Protein AF-X1HUU1-F1 (afdb_monomer_lite)

Radius of gyration: 17.44 Å; chains: 1; bounding box: 37×31×50 Å

Secondary structure (DSSP, 8-state):
---PEE-B-TTS-BTTS-SSTTEEEEEEEEEESTT-EEEEE----SSS--S--B---S----SEEEGGGSBTTSPPPGGG-EEEETTB--EEEEE--SSS---S-EEEEEEEEEE------HHHHHHHHTTSS--------PSTTSPB---HHHHHHH-HHHHHHHHHHHHH--

Organism: NCBI:txid412755

Sequence (174 aa):
LAAYDEIQDTQSRHFLEPHDEGLIYHSYWGVTPTRARIYVQYPPRADIGSMLSVPRTETGDVGYIDGDKSPYTGPFSNATELFTVKEKYPQVQAYNPLNDDMYNVMLNFDQRHYTYTIIKNLDLIKSMLIGAARAKRYTMGTAWPNVMTIPTWLKDAVGTELLKKTLGIMEEGG

Structure (mmCIF, N/CA/C/O backbone):
data_AF-X1HUU1-F1
#
_entry.id   AF-X1HUU1-F1
#
loop_
_atom_site.group_PDB
_atom_site.id
_atom_site.type_symbol
_atom_site.label_atom_id
_atom_site.label_alt_id
_atom_site.label_comp_id
_atom_site.label_asym_id
_atom_site.label_entity_id
_atom_site.label_seq_id
_atom_site.pdbx_PDB_ins_code
_atom_site.Cartn_x
_atom_site.Cartn_y
_atom_site.Cartn_z
_atom_site.occupancy
_atom_site.B_iso_or_equiv
_atom_site.auth_seq_id
_atom_site.auth_comp_id
_atom_site.auth_asym_id
_atom_site.auth_atom_id
_atom_site.pdbx_PDB_model_num
ATOM 1 N N . LEU A 1 1 ? 3.178 14.905 -11.944 1.00 46.81 1 LEU A N 1
ATOM 2 C CA . LEU A 1 1 ? 2.239 13.973 -11.274 1.00 46.81 1 LEU A CA 1
ATOM 3 C C . LEU A 1 1 ? 1.389 13.138 -12.256 1.00 46.81 1 LEU A C 1
ATOM 5 O O . LEU A 1 1 ? 0.562 12.378 -11.787 1.00 46.81 1 LEU A O 1
ATOM 9 N N . ALA A 1 2 ? 1.585 13.217 -13.584 1.00 45.41 2 ALA A N 1
ATOM 10 C CA . ALA A 1 2 ? 0.621 12.711 -14.579 1.00 45.41 2 ALA A CA 1
ATOM 11 C C . ALA A 1 2 ? 0.911 11.319 -15.198 1.00 45.41 2 ALA A C 1
ATOM 13 O O . ALA A 1 2 ? 0.410 11.048 -16.280 1.00 45.41 2 ALA A O 1
ATOM 14 N N . ALA A 1 3 ? 1.716 10.450 -14.581 1.00 67.06 3 ALA A N 1
ATOM 15 C CA . ALA A 1 3 ? 2.024 9.139 -15.179 1.00 67.06 3 ALA A CA 1
ATOM 16 C C . ALA A 1 3 ? 2.234 8.047 -14.120 1.00 67.06 3 ALA A C 1
ATOM 18 O O . ALA A 1 3 ? 3.280 7.407 -14.086 1.00 67.06 3 ALA A O 1
ATOM 19 N N . TYR A 1 4 ? 1.277 7.914 -13.201 1.00 76.38 4 TYR A N 1
ATOM 20 C CA . TYR A 1 4 ? 1.176 6.731 -12.351 1.00 76.38 4 TYR A CA 1
ATOM 21 C C . TYR A 1 4 ? 0.069 5.844 -12.902 1.00 76.38 4 TYR A C 1
ATOM 23 O O . TYR A 1 4 ? -1.062 6.302 -13.063 1.00 76.38 4 TYR A O 1
ATOM 31 N N . ASP A 1 5 ? 0.415 4.595 -13.168 1.00 81.88 5 ASP A N 1
ATOM 32 C CA . ASP A 1 5 ? -0.471 3.599 -13.735 1.00 81.88 5 ASP A CA 1
ATOM 33 C C . ASP A 1 5 ? -1.098 2.750 -12.632 1.00 81.88 5 ASP A C 1
ATOM 35 O O . ASP A 1 5 ? -0.459 2.348 -11.650 1.00 81.88 5 ASP A O 1
ATOM 39 N N . GLU A 1 6 ? -2.380 2.459 -12.810 1.00 86.00 6 GLU A N 1
ATOM 40 C CA . GLU A 1 6 ? -3.068 1.441 -12.034 1.00 86.00 6 GLU A CA 1
ATOM 41 C C . GLU A 1 6 ? -2.807 0.074 -12.649 1.00 86.00 6 GLU A C 1
ATOM 43 O O . GLU A 1 6 ? -3.003 -0.132 -13.846 1.00 86.00 6 GLU A O 1
ATOM 48 N N . ILE A 1 7 ? -2.414 -0.887 -11.818 1.00 87.25 7 ILE A N 1
ATOM 49 C CA . ILE A 1 7 ? -2.271 -2.264 -12.277 1.00 87.25 7 ILE A CA 1
ATOM 50 C C . ILE A 1 7 ? -3.661 -2.882 -12.382 1.00 87.25 7 ILE A C 1
ATOM 52 O O . ILE A 1 7 ? -4.316 -3.152 -11.370 1.00 87.25 7 ILE A O 1
ATOM 56 N N . GLN A 1 8 ? -4.107 -3.084 -13.618 1.00 88.12 8 GLN A N 1
ATOM 57 C CA . GLN A 1 8 ? -5.389 -3.691 -13.944 1.00 88.12 8 GLN A CA 1
ATOM 58 C C . GLN A 1 8 ? -5.195 -5.080 -14.556 1.00 88.12 8 GLN A C 1
ATOM 60 O O . GLN A 1 8 ? -4.191 -5.347 -15.216 1.00 88.12 8 GLN A O 1
ATOM 65 N N . ASP A 1 9 ? -6.157 -5.970 -14.331 1.00 83.31 9 ASP A N 1
ATOM 66 C CA . ASP A 1 9 ? -6.205 -7.259 -15.017 1.00 83.31 9 ASP A CA 1
ATOM 67 C C . ASP A 1 9 ? -6.813 -7.140 -16.429 1.00 83.31 9 ASP A C 1
ATOM 69 O O . ASP A 1 9 ? -7.195 -6.063 -16.891 1.00 83.31 9 ASP A O 1
ATOM 73 N N . THR A 1 10 ? -6.933 -8.269 -17.131 1.00 83.81 10 THR A N 1
ATOM 74 C CA . THR A 1 10 ? -7.511 -8.331 -18.487 1.00 83.81 10 THR A CA 1
ATOM 75 C C . THR A 1 10 ? -8.986 -7.924 -18.560 1.00 83.81 10 THR A C 1
ATOM 77 O O . THR A 1 10 ? -9.516 -7.760 -19.656 1.00 83.81 10 THR A O 1
ATOM 80 N N . GLN A 1 11 ? -9.654 -7.766 -17.416 1.00 86.12 11 GLN A N 1
ATOM 81 C CA . GLN A 1 11 ? -11.041 -7.324 -17.288 1.00 86.12 11 GLN A CA 1
ATOM 82 C C . GLN A 1 11 ? -11.138 -5.874 -16.782 1.00 86.12 11 GLN A C 1
ATOM 84 O O . GLN A 1 11 ? -12.218 -5.446 -16.376 1.00 86.12 11 GLN A O 1
ATOM 89 N N . SER A 1 12 ? -10.027 -5.127 -16.784 1.00 84.62 12 SER A N 1
ATOM 90 C CA . SER A 1 12 ? -9.932 -3.756 -16.264 1.00 84.62 12 SER A CA 1
ATOM 91 C C . SER A 1 12 ? -10.263 -3.628 -14.772 1.00 84.62 12 SER A C 1
ATOM 93 O O . SER A 1 12 ? -10.615 -2.547 -14.302 1.00 84.62 12 SER A O 1
ATOM 95 N N . ARG A 1 13 ? -10.148 -4.714 -13.997 1.00 86.00 13 ARG A N 1
ATOM 96 C CA . ARG A 1 13 ? -10.303 -4.671 -12.536 1.00 86.00 13 ARG A CA 1
ATOM 97 C C . ARG A 1 13 ? -8.970 -4.314 -11.900 1.00 86.00 13 ARG A C 1
ATOM 99 O O . ARG A 1 13 ? -7.932 -4.792 -12.350 1.00 86.00 13 ARG A O 1
ATOM 106 N N . HIS A 1 14 ? -8.992 -3.526 -10.828 1.00 89.31 14 HIS A N 1
ATOM 107 C CA . HIS A 1 14 ? -7.789 -3.188 -10.068 1.00 89.31 14 HIS A CA 1
ATOM 108 C C . HIS A 1 14 ? -7.189 -4.460 -9.443 1.00 89.31 14 HIS A C 1
ATOM 110 O O . HIS A 1 14 ? -7.688 -4.977 -8.447 1.00 89.31 14 HIS A O 1
ATOM 116 N N . PHE A 1 15 ? -6.114 -4.982 -10.034 1.00 89.88 15 PHE A N 1
ATOM 117 C CA . PHE A 1 15 ? -5.522 -6.276 -9.675 1.00 89.88 15 PHE A CA 1
ATOM 118 C C . PHE A 1 15 ? -4.957 -6.291 -8.247 1.00 89.88 15 PHE A C 1
ATOM 120 O O . PHE A 1 15 ? -4.963 -7.310 -7.560 1.00 89.88 15 PHE A O 1
ATOM 127 N N . LEU A 1 16 ? -4.478 -5.135 -7.787 1.00 91.38 16 LEU A N 1
ATOM 128 C CA . LEU A 1 16 ? -3.938 -4.955 -6.442 1.00 91.38 16 LEU A CA 1
ATOM 129 C C . LEU A 1 16 ? -5.000 -4.520 -5.427 1.00 91.38 16 LEU A C 1
ATOM 131 O O . LEU A 1 16 ? -4.653 -4.275 -4.275 1.00 91.38 16 LEU A O 1
ATOM 135 N N . GLU A 1 17 ? -6.270 -4.419 -5.816 1.00 92.69 17 GLU A N 1
ATOM 136 C CA . GLU A 1 17 ? -7.359 -4.108 -4.896 1.00 92.69 17 GLU A CA 1
ATOM 137 C C . GLU A 1 17 ? -8.106 -5.385 -4.480 1.00 92.69 17 GLU A C 1
ATOM 139 O O . GLU A 1 17 ? -8.577 -6.141 -5.338 1.00 92.69 17 GLU A O 1
ATOM 144 N N . PRO A 1 18 ? -8.289 -5.621 -3.171 1.00 92.75 18 PRO A N 1
ATOM 145 C CA . PRO A 1 18 ? -9.215 -6.631 -2.689 1.00 92.75 18 PRO A CA 1
ATOM 146 C C . PRO A 1 18 ? -10.620 -6.456 -3.256 1.00 92.75 18 PRO A C 1
ATOM 148 O O . PRO A 1 18 ? -11.146 -5.350 -3.359 1.00 92.75 18 PRO A O 1
ATOM 151 N N . HIS A 1 19 ? -11.264 -7.557 -3.633 1.00 91.12 19 HIS A N 1
ATOM 152 C CA . HIS A 1 19 ? -12.646 -7.495 -4.106 1.00 91.12 19 HIS A CA 1
ATOM 153 C C . HIS A 1 19 ? -13.640 -7.329 -2.946 1.00 91.12 19 HIS A C 1
ATOM 155 O O . HIS A 1 19 ? -14.662 -6.673 -3.142 1.00 91.12 19 HIS A O 1
ATOM 161 N N . ASP A 1 20 ? -13.287 -7.836 -1.760 1.00 92.44 20 ASP A N 1
ATOM 162 C CA . ASP A 1 20 ? -14.086 -7.864 -0.531 1.00 92.44 20 ASP A CA 1
ATOM 163 C C . ASP A 1 20 ? -13.389 -7.097 0.610 1.00 92.44 20 ASP A C 1
ATOM 165 O O . ASP A 1 20 ? -12.159 -7.071 0.694 1.00 92.44 20 ASP A O 1
ATOM 169 N N . GLU A 1 21 ? -14.172 -6.472 1.491 1.00 92.25 21 GLU A N 1
ATOM 170 C CA . GLU A 1 21 ? -13.674 -5.686 2.628 1.00 92.25 21 GLU A CA 1
ATOM 171 C C . GLU A 1 21 ? -12.963 -6.548 3.676 1.00 92.25 21 GLU A C 1
ATOM 173 O O . GLU A 1 21 ? -12.039 -6.068 4.321 1.00 92.25 21 GLU A O 1
ATOM 178 N N . GLY A 1 22 ? -13.328 -7.822 3.831 1.00 92.94 22 GLY A N 1
ATOM 179 C CA . GLY A 1 22 ? -12.725 -8.779 4.761 1.00 92.94 22 GLY A CA 1
ATOM 180 C C . GLY A 1 22 ? -11.373 -9.343 4.314 1.00 92.94 22 GLY A C 1
ATOM 181 O O . GLY A 1 22 ? -10.810 -10.200 5.004 1.00 92.94 22 GLY A O 1
ATOM 182 N N . LEU A 1 23 ? -10.837 -8.869 3.184 1.00 94.50 23 LEU A N 1
ATOM 183 C CA . LEU A 1 23 ? -9.567 -9.309 2.617 1.00 94.50 23 LEU A CA 1
ATOM 184 C C . LEU A 1 23 ? -8.487 -8.224 2.677 1.00 94.50 23 LEU A C 1
ATOM 186 O O . LEU A 1 23 ? -8.717 -7.044 2.422 1.00 94.50 23 LEU A O 1
ATOM 190 N N . ILE A 1 24 ? -7.266 -8.674 2.947 1.00 93.38 24 ILE A N 1
ATOM 191 C CA . ILE A 1 24 ? -6.025 -7.933 2.740 1.00 93.38 24 ILE A CA 1
ATOM 192 C C . ILE A 1 24 ? -5.218 -8.689 1.696 1.00 93.38 24 ILE A C 1
ATOM 194 O O . ILE A 1 24 ? -5.031 -9.906 1.810 1.00 93.38 24 ILE A O 1
ATOM 198 N N . TYR A 1 25 ? -4.704 -7.978 0.697 1.00 94.19 25 TYR A N 1
ATOM 199 C CA . TYR A 1 25 ? -3.703 -8.554 -0.191 1.00 94.19 25 TYR A CA 1
ATOM 200 C C . TYR A 1 25 ? -2.314 -8.171 0.299 1.00 94.19 25 TYR A C 1
ATOM 202 O O . TYR A 1 25 ? -2.026 -7.013 0.595 1.00 94.19 25 TYR A O 1
ATOM 210 N N . HIS A 1 26 ? -1.446 -9.168 0.370 1.00 93.44 26 HIS A N 1
ATOM 211 C CA . HIS A 1 26 ? -0.033 -9.023 0.664 1.00 93.44 26 HIS A CA 1
ATOM 212 C C . HIS A 1 26 ? 0.729 -9.352 -0.612 1.00 93.44 26 HIS A C 1
ATOM 214 O O . HIS A 1 26 ? 0.705 -10.495 -1.068 1.00 93.44 26 HIS A O 1
ATOM 220 N N . SER A 1 27 ? 1.347 -8.342 -1.209 1.00 90.75 27 SER A N 1
ATOM 221 C CA . SER A 1 27 ? 2.024 -8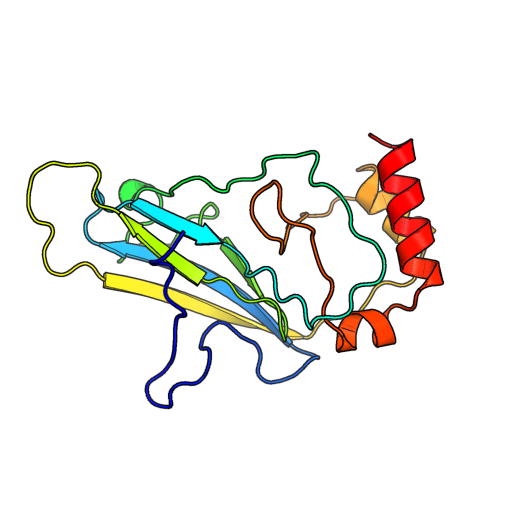.469 -2.493 1.00 90.75 27 SER A CA 1
ATOM 222 C C . SER A 1 27 ? 3.505 -8.158 -2.350 1.00 90.75 27 SER A C 1
ATOM 224 O O . SER A 1 27 ? 3.877 -7.224 -1.649 1.00 90.75 27 SER A O 1
ATOM 226 N N . TYR A 1 28 ? 4.338 -8.891 -3.071 1.00 91.69 28 TYR A N 1
ATOM 227 C CA . TYR A 1 28 ? 5.698 -8.484 -3.398 1.00 91.69 28 TYR A CA 1
ATOM 228 C C . TYR A 1 28 ? 5.789 -8.258 -4.902 1.00 91.69 28 TYR A C 1
ATOM 230 O O . TYR A 1 28 ? 5.005 -8.835 -5.658 1.00 91.69 28 TYR A O 1
ATOM 238 N N . TRP A 1 29 ? 6.724 -7.428 -5.352 1.00 91.00 29 TRP A N 1
ATOM 239 C CA . TRP A 1 29 ? 6.857 -7.127 -6.774 1.00 91.00 29 TRP A CA 1
ATOM 240 C C . TRP A 1 29 ? 8.308 -7.048 -7.217 1.00 91.00 29 TRP A C 1
ATOM 242 O O . TRP A 1 29 ? 9.173 -6.709 -6.421 1.00 91.00 29 TRP A O 1
ATOM 252 N N . GLY A 1 30 ? 8.586 -7.300 -8.493 1.00 91.81 30 GLY A N 1
ATOM 253 C CA . GLY A 1 30 ? 9.924 -7.146 -9.070 1.00 91.81 30 GLY A CA 1
ATOM 254 C C . GLY A 1 30 ? 9.886 -6.717 -10.526 1.00 91.81 30 GLY A C 1
ATOM 255 O O . GLY A 1 30 ? 8.880 -6.898 -11.213 1.00 91.81 30 GLY A O 1
ATOM 256 N N . VAL A 1 31 ? 10.981 -6.116 -10.989 1.00 90.56 31 VAL A N 1
ATOM 257 C CA . VAL A 1 31 ? 11.036 -5.407 -12.274 1.00 90.56 31 VAL A CA 1
ATOM 258 C C . VAL A 1 31 ? 12.238 -5.835 -13.114 1.00 90.56 31 VAL A C 1
ATOM 260 O O . VAL A 1 31 ? 13.305 -6.161 -12.594 1.00 90.56 31 VAL A O 1
ATOM 263 N N . THR A 1 32 ? 12.061 -5.837 -14.432 1.00 89.44 32 THR A N 1
ATOM 264 C CA . THR A 1 32 ? 13.143 -5.898 -15.426 1.00 89.44 32 THR A CA 1
ATOM 265 C C . THR A 1 32 ? 13.147 -4.615 -16.262 1.00 89.44 32 THR A C 1
ATOM 267 O O . THR A 1 32 ? 12.069 -4.060 -16.470 1.00 89.44 32 THR A O 1
ATOM 270 N N . PRO A 1 33 ? 14.295 -4.150 -16.790 1.00 84.00 33 PRO A N 1
A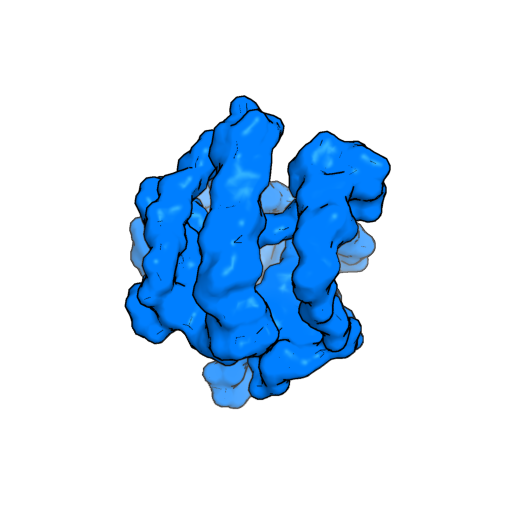TOM 271 C CA . PRO A 1 33 ? 15.660 -4.526 -16.410 1.00 84.00 33 PRO A CA 1
ATOM 272 C C . PRO A 1 33 ? 16.021 -3.936 -15.040 1.00 84.00 33 PRO A C 1
ATOM 274 O O . PRO A 1 33 ? 15.321 -3.061 -14.537 1.00 84.00 33 PRO A O 1
ATOM 277 N N . THR A 1 34 ? 17.127 -4.379 -14.442 1.00 77.81 34 THR A N 1
ATOM 278 C CA . THR A 1 34 ? 17.490 -3.974 -13.073 1.00 77.81 34 THR A CA 1
ATOM 279 C C . THR A 1 34 ? 17.604 -2.460 -12.904 1.00 77.81 34 THR A C 1
ATOM 281 O O . THR A 1 34 ? 17.059 -1.902 -11.971 1.00 77.81 34 THR A O 1
ATOM 284 N N . ARG A 1 35 ? 18.158 -1.757 -13.890 1.00 80.75 35 ARG A N 1
ATOM 285 C CA . ARG A 1 35 ? 18.262 -0.286 -13.918 1.00 80.75 35 ARG A CA 1
ATOM 286 C C . ARG A 1 35 ? 16.933 0.495 -13.912 1.00 80.75 35 ARG A C 1
ATOM 288 O O . ARG A 1 35 ? 16.963 1.723 -13.797 1.00 80.75 35 ARG A O 1
ATOM 295 N N . ALA A 1 36 ? 15.785 -0.162 -14.090 1.00 85.38 36 ALA A N 1
ATOM 296 C CA . ALA A 1 36 ? 14.488 0.499 -14.014 1.00 85.38 36 ALA A CA 1
ATOM 297 C C . ALA A 1 36 ? 14.181 0.925 -12.573 1.00 85.38 36 ALA A C 1
ATOM 299 O O . ALA A 1 36 ? 14.423 0.192 -11.615 1.00 85.38 36 ALA A O 1
ATOM 300 N N . ARG A 1 37 ? 13.615 2.124 -12.423 1.00 85.38 37 ARG A N 1
ATOM 301 C CA . ARG A 1 37 ? 13.206 2.668 -11.128 1.00 85.38 37 ARG A CA 1
ATOM 302 C C . ARG A 1 37 ? 11.694 2.628 -11.021 1.00 85.38 37 ARG A C 1
ATOM 304 O O . ARG A 1 37 ? 11.021 3.255 -11.834 1.00 85.38 37 ARG A O 1
ATOM 311 N N . ILE A 1 38 ? 11.169 1.922 -10.025 1.00 86.19 38 ILE A N 1
ATOM 312 C CA . ILE A 1 38 ? 9.728 1.881 -9.762 1.00 86.19 38 ILE A CA 1
ATOM 313 C C . ILE A 1 38 ? 9.407 2.758 -8.561 1.00 86.19 38 ILE A C 1
ATOM 315 O O . ILE A 1 38 ? 9.970 2.580 -7.480 1.00 86.19 38 ILE A O 1
ATOM 319 N N . TYR A 1 39 ? 8.482 3.687 -8.765 1.00 83.75 39 TYR A N 1
ATOM 320 C CA . TYR A 1 39 ? 7.867 4.500 -7.728 1.00 83.75 39 TYR A CA 1
ATOM 321 C C . TYR A 1 39 ? 6.485 3.945 -7.410 1.00 83.75 39 TYR A C 1
ATOM 323 O O . TYR A 1 39 ? 5.746 3.556 -8.314 1.00 83.75 39 TYR A O 1
ATOM 331 N N . VAL A 1 40 ? 6.126 3.944 -6.130 1.00 82.06 40 VAL A N 1
ATOM 332 C CA . VAL A 1 40 ? 4.826 3.477 -5.647 1.00 82.06 40 VAL A CA 1
ATOM 333 C C . VAL A 1 40 ? 4.151 4.603 -4.875 1.00 82.06 40 VAL A C 1
ATOM 335 O O . VAL A 1 40 ? 4.772 5.238 -4.023 1.00 82.06 40 VAL A O 1
ATOM 338 N N . GLN A 1 41 ? 2.871 4.841 -5.148 1.00 79.19 41 GLN A N 1
ATOM 339 C CA . GLN A 1 41 ? 2.048 5.767 -4.373 1.00 79.19 41 GLN A CA 1
ATOM 340 C C . GLN A 1 41 ? 0.661 5.180 -4.128 1.00 79.19 41 GLN A C 1
ATOM 342 O O . GLN A 1 41 ? 0.100 4.529 -5.002 1.00 79.19 41 GLN A O 1
ATOM 347 N N . TYR A 1 42 ? 0.063 5.454 -2.971 1.00 76.88 42 TYR A N 1
ATOM 348 C CA . TYR A 1 42 ? -1.372 5.232 -2.782 1.00 76.88 42 TYR A CA 1
ATOM 349 C C . TYR A 1 42 ? -2.118 6.507 -3.200 1.00 76.88 42 TYR A C 1
ATOM 351 O O . TYR A 1 42 ? -1.658 7.598 -2.855 1.00 76.88 42 TYR A O 1
ATOM 359 N N . PRO A 1 43 ? -3.235 6.418 -3.941 1.00 68.50 43 PRO A N 1
ATOM 360 C CA . PRO A 1 43 ? -3.931 7.594 -4.443 1.00 68.50 43 PRO A CA 1
ATOM 361 C C . PRO A 1 43 ? -4.640 8.379 -3.317 1.00 68.50 43 PRO A C 1
ATOM 363 O O . PRO A 1 43 ? -5.203 7.778 -2.387 1.00 68.50 43 PRO A O 1
ATOM 366 N N . PRO A 1 44 ? -4.672 9.728 -3.405 1.00 59.41 44 PRO A N 1
ATOM 367 C CA . PRO A 1 44 ? -5.452 10.587 -2.521 1.00 59.41 44 PRO A CA 1
ATOM 368 C C . PRO A 1 44 ? -6.894 10.566 -3.016 1.00 59.41 44 PRO A C 1
ATOM 370 O O . PRO A 1 44 ? -7.366 11.510 -3.640 1.00 59.41 44 PRO A O 1
ATOM 373 N N . ARG A 1 45 ? -7.600 9.455 -2.827 1.00 59.28 45 ARG A N 1
ATOM 374 C CA . ARG A 1 45 ? -9.031 9.424 -3.128 1.00 59.28 45 ARG A CA 1
ATOM 375 C C . ARG A 1 45 ? -9.748 10.343 -2.131 1.00 59.28 45 ARG A C 1
ATOM 377 O O . ARG A 1 45 ? -9.745 10.079 -0.926 1.00 59.28 45 ARG A O 1
ATOM 384 N N . ALA A 1 46 ? -10.244 11.473 -2.637 1.00 50.25 46 ALA A N 1
ATOM 385 C CA . ALA A 1 46 ? -10.899 12.535 -1.868 1.00 50.25 46 ALA A CA 1
ATOM 386 C C . ALA A 1 46 ? -12.335 12.168 -1.450 1.00 50.25 46 ALA A C 1
ATOM 388 O O . ALA A 1 46 ? -12.872 12.741 -0.506 1.00 50.25 46 ALA A O 1
ATOM 389 N N . ASP A 1 47 ? -12.934 11.204 -2.147 1.00 51.53 47 ASP A N 1
ATOM 390 C CA . ASP A 1 47 ? -14.241 10.593 -1.897 1.00 51.53 47 ASP A CA 1
ATOM 391 C C . ASP A 1 47 ? -14.206 9.512 -0.803 1.00 51.53 47 ASP A C 1
ATOM 393 O O . ASP A 1 47 ? -15.243 9.148 -0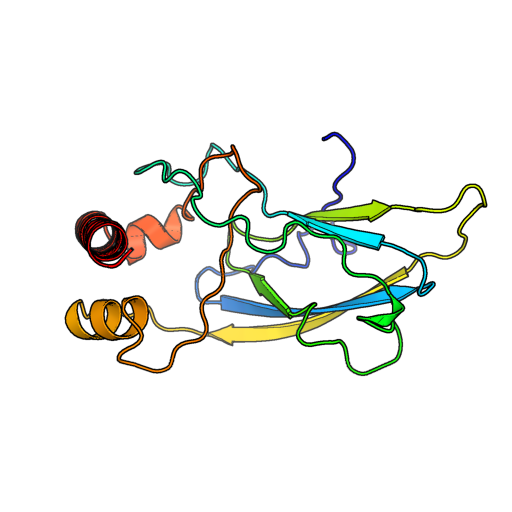.253 1.00 51.53 47 ASP A O 1
ATOM 397 N N . ILE A 1 48 ? -13.013 9.041 -0.434 1.00 56.09 48 ILE A N 1
ATOM 398 C CA . ILE A 1 48 ? -12.822 8.095 0.661 1.00 56.09 48 ILE A CA 1
ATOM 399 C C . ILE A 1 48 ? -12.912 8.828 2.004 1.00 56.09 48 ILE A C 1
ATOM 401 O O . ILE A 1 48 ? -12.039 9.636 2.326 1.00 56.09 48 ILE A O 1
ATOM 405 N N . GLY A 1 49 ? -13.956 8.510 2.781 1.00 49.56 49 GLY A N 1
ATOM 406 C CA . GLY A 1 49 ? -14.116 8.757 4.219 1.00 49.56 49 GLY A CA 1
ATOM 407 C C . GLY A 1 49 ? -13.203 9.809 4.863 1.00 49.56 49 GLY A C 1
ATOM 408 O O . GLY A 1 49 ? -12.456 9.489 5.786 1.00 49.56 49 GLY A O 1
ATOM 409 N N . SER A 1 50 ? -13.266 11.072 4.431 1.00 48.59 50 SER A N 1
ATOM 410 C CA . SER A 1 50 ? -12.505 12.145 5.078 1.00 48.59 50 SER A CA 1
ATOM 411 C C . SER A 1 50 ? -13.122 12.421 6.441 1.00 48.59 50 SER A C 1
ATOM 413 O O . SER A 1 50 ? -14.309 12.733 6.552 1.00 48.59 50 SER A O 1
ATOM 415 N N . MET A 1 51 ? -12.350 12.242 7.506 1.00 46.75 51 MET A N 1
ATOM 416 C CA . MET A 1 51 ? -12.831 12.613 8.832 1.00 46.75 51 MET A CA 1
ATOM 417 C C . MET A 1 51 ? -11.777 13.330 9.662 1.00 46.75 51 MET A C 1
ATOM 419 O O . MET A 1 51 ? -12.147 14.196 10.444 1.00 46.75 51 MET A O 1
ATOM 423 N N . LEU A 1 52 ? -10.490 13.035 9.461 1.00 52.69 52 LEU A N 1
ATOM 424 C CA . LEU A 1 52 ? -9.376 13.721 10.112 1.00 52.69 52 LEU A CA 1
ATOM 425 C C . LEU A 1 52 ? -8.187 13.717 9.150 1.00 52.69 52 LEU A C 1
ATOM 427 O O . LEU A 1 52 ? -7.614 12.670 8.857 1.00 52.69 52 LEU A O 1
ATOM 431 N N . SER A 1 53 ? -7.862 14.886 8.608 1.00 53.00 53 SER A N 1
ATOM 432 C CA . SER A 1 53 ? -6.718 15.059 7.727 1.00 53.00 53 SER A CA 1
ATOM 433 C C . SER A 1 53 ? -5.438 15.080 8.553 1.00 53.00 53 SER A C 1
ATOM 435 O O . SER A 1 53 ? -5.150 16.091 9.191 1.00 53.00 53 SER A O 1
ATOM 437 N N . VAL A 1 54 ? -4.679 13.985 8.561 1.00 55.53 54 VAL A N 1
ATOM 438 C CA . VAL A 1 54 ? -3.411 13.943 9.299 1.00 55.53 54 VAL A CA 1
ATOM 439 C C . VAL A 1 54 ? -2.273 14.324 8.355 1.00 55.53 54 VAL A C 1
ATOM 441 O O . VAL A 1 54 ? -2.057 13.620 7.359 1.00 55.53 54 VAL A O 1
ATOM 444 N N . PRO A 1 55 ? -1.554 15.428 8.622 1.00 53.44 55 PRO A N 1
ATOM 445 C CA . PRO A 1 55 ? -0.333 15.733 7.905 1.00 53.44 55 PRO A CA 1
ATOM 446 C C . PRO A 1 55 ? 0.701 14.631 8.164 1.00 53.44 55 PRO A C 1
ATOM 448 O O . PRO A 1 55 ? 0.930 14.212 9.295 1.00 53.44 55 PRO A O 1
ATOM 451 N N . ARG A 1 56 ? 1.331 14.139 7.099 1.00 54.22 56 ARG A N 1
ATOM 452 C CA . ARG A 1 56 ? 2.397 13.145 7.189 1.00 54.22 56 ARG A CA 1
ATOM 453 C C . ARG A 1 56 ? 3.671 13.784 7.767 1.00 54.22 56 ARG A C 1
ATOM 455 O O . ARG A 1 56 ? 4.298 14.595 7.097 1.00 54.22 56 ARG A O 1
ATOM 462 N N . THR A 1 57 ? 4.067 13.399 8.979 1.00 47.22 57 THR A N 1
ATOM 463 C CA . THR A 1 57 ? 5.322 13.844 9.621 1.00 47.22 57 THR A CA 1
ATOM 464 C C . THR A 1 57 ? 6.540 13.026 9.183 1.00 47.22 57 THR A C 1
ATOM 466 O O . THR A 1 57 ? 7.643 13.558 9.120 1.00 47.22 57 THR A O 1
ATOM 469 N N . GLU A 1 58 ? 6.345 11.758 8.806 1.00 45.88 58 GLU A N 1
ATOM 470 C CA . GLU A 1 58 ? 7.401 10.895 8.267 1.00 45.88 58 GLU A CA 1
ATOM 471 C C . GLU A 1 58 ? 7.296 10.756 6.748 1.00 45.88 58 GLU A C 1
ATOM 473 O O . GLU A 1 58 ? 6.340 10.180 6.220 1.00 45.88 58 GLU A O 1
ATOM 478 N N . THR A 1 59 ? 8.327 11.187 6.025 1.00 40.44 59 THR A N 1
ATOM 479 C CA . THR A 1 59 ? 8.577 10.792 4.633 1.00 40.44 59 THR A CA 1
ATOM 480 C C . THR A 1 59 ? 8.947 9.307 4.572 1.00 40.44 59 THR A C 1
ATOM 482 O O . THR A 1 59 ? 10.080 8.959 4.271 1.00 40.44 59 THR A O 1
ATOM 485 N N . GLY A 1 60 ? 8.020 8.403 4.892 1.00 40.56 60 GLY A N 1
ATOM 486 C CA . GLY A 1 60 ? 8.199 6.985 4.568 1.00 40.56 60 GLY A CA 1
ATOM 487 C C . GLY A 1 60 ? 8.412 6.824 3.060 1.00 40.56 60 GLY A C 1
ATOM 488 O O . GLY A 1 60 ? 7.936 7.668 2.293 1.00 40.56 60 GLY A O 1
ATOM 489 N N . ASP A 1 61 ? 9.106 5.765 2.655 1.00 44.31 61 ASP A N 1
ATOM 490 C CA . ASP A 1 61 ? 9.647 5.549 1.309 1.00 44.31 61 ASP A CA 1
ATOM 491 C C . ASP A 1 61 ? 8.634 5.771 0.169 1.00 44.31 61 ASP A C 1
ATOM 493 O O . ASP A 1 61 ? 8.075 4.846 -0.406 1.00 44.31 61 ASP A O 1
ATOM 497 N N . VAL A 1 62 ? 8.451 7.029 -0.227 1.00 50.91 62 VAL A N 1
ATOM 498 C CA . VAL A 1 62 ? 8.097 7.407 -1.596 1.00 50.91 62 VAL A CA 1
ATOM 499 C C . VAL A 1 62 ? 9.434 7.636 -2.288 1.00 50.91 62 VAL A C 1
ATOM 501 O O . VAL A 1 62 ? 9.796 8.737 -2.693 1.00 50.91 62 VAL A O 1
ATOM 504 N N . GLY A 1 63 ? 10.243 6.583 -2.269 1.00 58.91 63 GLY A N 1
ATOM 505 C CA . GLY A 1 63 ? 11.482 6.477 -3.011 1.00 58.91 63 GLY A CA 1
ATOM 506 C C . GLY A 1 63 ? 11.241 5.633 -4.250 1.00 58.91 63 GLY A C 1
ATOM 507 O O . GLY A 1 63 ? 10.186 5.017 -4.411 1.00 58.91 63 GLY A O 1
ATOM 508 N N . TYR A 1 64 ? 12.235 5.585 -5.123 1.00 70.75 64 TYR A N 1
ATOM 509 C CA . TYR A 1 64 ? 12.264 4.521 -6.106 1.00 70.75 64 TYR A CA 1
ATOM 510 C C . TYR A 1 64 ? 12.917 3.289 -5.499 1.00 70.75 64 TYR A C 1
ATOM 512 O O . TYR A 1 64 ? 13.893 3.385 -4.748 1.00 70.75 64 TYR A O 1
ATOM 520 N N . ILE A 1 65 ? 12.420 2.126 -5.886 1.00 81.56 65 ILE A N 1
ATOM 521 C CA . ILE A 1 65 ? 13.150 0.880 -5.719 1.00 81.56 65 ILE A CA 1
ATOM 522 C C . ILE A 1 65 ? 13.754 0.529 -7.075 1.00 81.56 65 ILE A C 1
ATOM 524 O O . ILE A 1 65 ? 13.086 0.550 -8.109 1.00 81.56 65 ILE A O 1
ATOM 528 N N . ASP A 1 66 ? 15.062 0.305 -7.042 1.00 82.56 66 ASP A N 1
ATOM 529 C CA . ASP A 1 66 ? 15.850 -0.164 -8.174 1.00 82.56 66 ASP A CA 1
ATOM 530 C C . ASP A 1 66 ? 15.565 -1.655 -8.403 1.00 82.56 66 ASP A C 1
ATOM 532 O O . ASP A 1 66 ? 15.365 -2.401 -7.438 1.00 82.56 66 ASP A O 1
ATOM 536 N N . GLY A 1 67 ? 15.546 -2.104 -9.652 1.00 83.38 67 GLY A N 1
ATOM 537 C CA . GLY A 1 67 ? 15.326 -3.504 -9.989 1.00 83.38 67 GLY A CA 1
ATOM 538 C C . GLY A 1 67 ? 16.414 -4.447 -9.472 1.00 83.38 67 GLY A C 1
ATOM 539 O O . GLY A 1 67 ? 16.107 -5.606 -9.213 1.00 83.38 67 GLY A O 1
ATOM 540 N N . ASP A 1 68 ? 17.636 -3.977 -9.193 1.00 84.00 68 ASP A N 1
ATOM 541 C CA . ASP A 1 68 ? 18.635 -4.789 -8.469 1.00 84.00 68 ASP A CA 1
ATOM 542 C C . ASP A 1 68 ? 18.176 -5.125 -7.039 1.00 84.00 68 ASP A C 1
ATOM 544 O O . ASP A 1 68 ? 18.499 -6.180 -6.490 1.00 84.00 68 ASP A O 1
ATOM 548 N N . LYS A 1 69 ? 17.388 -4.235 -6.424 1.00 86.06 69 LYS A N 1
ATOM 549 C CA . LYS A 1 69 ? 16.785 -4.467 -5.107 1.00 86.06 69 LYS A CA 1
ATOM 550 C C . LYS A 1 69 ? 15.501 -5.277 -5.193 1.00 86.06 69 LYS A C 1
ATOM 552 O O . LYS A 1 69 ? 14.996 -5.640 -4.138 1.00 86.06 69 LYS A O 1
ATOM 557 N N . SER A 1 70 ? 14.969 -5.551 -6.385 1.00 87.19 70 SER A N 1
ATOM 558 C CA . SER A 1 70 ? 13.844 -6.465 -6.562 1.00 87.19 70 SER A CA 1
ATOM 559 C C . SER A 1 70 ? 13.865 -7.177 -7.916 1.00 87.19 70 SER A C 1
ATOM 561 O O . SER A 1 70 ? 13.198 -6.747 -8.869 1.00 87.19 70 SER A O 1
ATOM 563 N N . PRO A 1 71 ? 14.649 -8.264 -8.019 1.00 86.94 71 PRO A N 1
ATOM 564 C CA . PRO A 1 71 ? 14.867 -8.942 -9.285 1.00 86.94 71 PRO A CA 1
ATOM 565 C C . PRO A 1 71 ? 13.568 -9.563 -9.800 1.00 86.94 71 PRO A C 1
ATOM 567 O O . PRO A 1 71 ? 12.874 -10.265 -9.070 1.00 86.94 71 PRO A O 1
ATOM 570 N N . TYR A 1 72 ? 13.277 -9.366 -11.087 1.00 89.00 72 TYR A N 1
ATOM 571 C CA . TYR A 1 72 ? 12.074 -9.892 -11.745 1.00 89.00 72 TYR A CA 1
ATOM 572 C C . TYR A 1 72 ? 11.868 -11.413 -11.583 1.00 89.00 72 TYR A C 1
ATOM 574 O O . TYR A 1 72 ? 10.739 -11.866 -11.405 1.00 89.00 72 TYR A O 1
ATOM 582 N N . THR A 1 73 ? 12.948 -12.202 -11.667 1.00 84.81 73 THR A N 1
ATOM 583 C CA . THR A 1 73 ? 12.922 -13.681 -11.648 1.00 84.81 73 THR A CA 1
ATOM 584 C C . THR A 1 73 ? 13.264 -14.306 -10.293 1.00 84.81 73 THR A C 1
ATOM 586 O O . THR A 1 73 ? 13.206 -15.528 -10.158 1.00 84.81 73 THR A O 1
ATOM 589 N N . GLY A 1 74 ? 13.689 -13.506 -9.314 1.00 78.31 74 GLY A N 1
ATOM 590 C CA . GLY A 1 74 ? 14.166 -13.992 -8.018 1.00 78.31 74 GLY A CA 1
ATOM 591 C C . GLY A 1 74 ? 13.095 -13.930 -6.930 1.00 78.31 74 GLY A C 1
ATOM 592 O O . GLY A 1 74 ? 11.980 -13.475 -7.185 1.00 78.31 74 GLY A O 1
ATOM 593 N N . PRO A 1 75 ? 13.419 -14.345 -5.689 1.00 79.38 75 PRO A N 1
ATOM 594 C CA . PRO A 1 75 ? 12.594 -13.949 -4.559 1.00 79.38 75 PRO A CA 1
ATOM 595 C C . PRO A 1 75 ? 12.591 -12.419 -4.486 1.00 79.38 75 PRO A C 1
ATOM 597 O O . PRO A 1 75 ? 13.649 -11.784 -4.452 1.00 79.38 75 PRO A O 1
ATOM 600 N N . PHE A 1 76 ? 11.400 -11.829 -4.489 1.00 84.31 76 PHE A N 1
ATOM 601 C CA . PHE A 1 76 ? 11.248 -10.389 -4.354 1.00 84.31 76 PHE A CA 1
ATOM 602 C C . PHE A 1 76 ? 11.733 -9.919 -2.981 1.00 84.31 76 PHE A C 1
ATOM 604 O O . PHE A 1 76 ? 11.656 -10.635 -1.980 1.00 84.31 76 PHE A O 1
ATOM 611 N N . SER A 1 77 ? 12.258 -8.700 -2.930 1.00 84.06 77 SER A N 1
ATOM 612 C CA . SER A 1 77 ? 12.801 -8.142 -1.693 1.00 84.06 77 SER A CA 1
ATOM 613 C C . SER A 1 77 ? 11.700 -7.686 -0.747 1.00 84.06 77 SER A C 1
ATOM 615 O O . SER A 1 77 ? 10.679 -7.153 -1.180 1.00 84.06 77 SER A O 1
ATOM 617 N N . ASN A 1 78 ? 11.963 -7.747 0.560 1.00 83.94 78 ASN A N 1
ATOM 618 C CA . ASN A 1 78 ? 11.114 -7.117 1.578 1.00 83.94 78 ASN A CA 1
ATOM 619 C C . ASN A 1 78 ? 10.940 -5.604 1.359 1.00 83.94 78 ASN A C 1
ATOM 621 O O . ASN A 1 78 ? 9.985 -5.027 1.863 1.00 83.94 78 ASN A O 1
ATOM 625 N N . ALA A 1 79 ? 11.836 -4.958 0.605 1.00 81.31 79 ALA A N 1
ATOM 626 C CA . ALA A 1 79 ? 11.670 -3.561 0.206 1.00 81.31 79 ALA A CA 1
ATOM 627 C C . ALA A 1 79 ? 10.457 -3.351 -0.722 1.00 81.31 79 ALA A C 1
ATOM 629 O O . ALA A 1 79 ? 9.896 -2.265 -0.751 1.00 81.31 79 ALA A O 1
ATOM 630 N N . THR A 1 80 ? 10.041 -4.382 -1.460 1.00 87.56 80 THR A N 1
ATOM 631 C CA . THR A 1 80 ? 8.908 -4.348 -2.410 1.00 87.56 80 THR A CA 1
ATOM 632 C C . THR A 1 80 ? 7.607 -4.881 -1.842 1.00 87.56 80 THR A C 1
ATOM 634 O O . THR A 1 80 ? 6.640 -5.111 -2.563 1.00 87.56 80 THR A O 1
ATOM 637 N N . GLU A 1 81 ? 7.587 -5.108 -0.541 1.00 88.12 81 GLU A N 1
ATOM 638 C CA . GLU A 1 81 ? 6.420 -5.602 0.154 1.00 88.12 81 GLU A CA 1
ATOM 639 C C . GLU A 1 81 ? 5.333 -4.527 0.222 1.00 88.12 81 GLU A C 1
ATOM 641 O O . GLU A 1 81 ? 5.569 -3.389 0.633 1.00 88.12 81 GLU A O 1
ATOM 646 N N . LEU A 1 82 ? 4.122 -4.904 -0.165 1.00 87.31 82 LEU A N 1
ATOM 647 C CA . LEU A 1 82 ? 2.949 -4.049 -0.208 1.00 87.31 82 LEU A CA 1
ATOM 648 C C . LEU A 1 82 ? 1.785 -4.755 0.477 1.00 87.31 82 LEU A C 1
ATOM 650 O O . LEU A 1 82 ? 1.543 -5.945 0.273 1.00 87.31 82 LEU A O 1
ATOM 654 N N . PHE A 1 83 ? 1.029 -3.985 1.249 1.00 88.75 83 PHE A N 1
ATOM 655 C CA . PHE A 1 83 ? -0.257 -4.397 1.788 1.00 88.75 83 PHE A CA 1
ATOM 656 C C . PHE A 1 83 ? -1.334 -3.513 1.190 1.00 88.75 83 PHE A C 1
ATOM 658 O O . PHE A 1 83 ? -1.182 -2.293 1.157 1.00 88.75 83 PHE A O 1
ATOM 665 N N . THR A 1 84 ? -2.415 -4.127 0.727 1.00 89.69 84 THR A N 1
ATOM 666 C CA . THR A 1 84 ? -3.539 -3.403 0.143 1.00 89.69 84 THR A CA 1
ATOM 667 C C . THR A 1 84 ? -4.846 -3.849 0.775 1.00 89.69 84 THR A C 1
ATOM 669 O O . THR A 1 84 ? -5.023 -5.007 1.168 1.00 89.69 84 THR A O 1
ATOM 672 N N . VAL A 1 85 ? -5.758 -2.890 0.893 1.00 90.12 85 VAL A N 1
ATOM 673 C CA . VAL A 1 85 ? -7.123 -3.091 1.378 1.00 90.12 85 VAL A CA 1
ATOM 674 C C . VAL A 1 85 ? -8.104 -2.530 0.359 1.00 90.12 85 VAL A C 1
ATOM 676 O O . VAL A 1 85 ? -7.721 -1.742 -0.511 1.00 90.12 85 VAL A O 1
ATOM 679 N N . LYS A 1 86 ? -9.379 -2.911 0.469 1.00 90.31 86 LYS A N 1
ATOM 680 C CA . LYS A 1 86 ? -10.440 -2.338 -0.362 1.00 90.31 86 LYS A CA 1
ATOM 681 C C . LYS A 1 86 ? -10.390 -0.803 -0.307 1.00 90.31 86 LYS A C 1
ATOM 683 O O . LYS A 1 86 ? -10.248 -0.233 0.775 1.00 90.31 86 LYS A O 1
ATOM 688 N N . GLU A 1 87 ? -10.466 -0.148 -1.466 1.00 86.62 87 GLU A N 1
ATOM 689 C CA . GLU A 1 87 ? -10.313 1.303 -1.682 1.00 86.62 87 GLU A CA 1
ATOM 690 C C . GLU A 1 87 ? -8.899 1.897 -1.471 1.00 86.62 87 GLU A C 1
ATOM 692 O O . GLU A 1 87 ? -8.675 3.067 -1.795 1.00 86.62 87 GLU A O 1
ATOM 697 N N . LYS A 1 88 ? -7.916 1.131 -0.968 1.00 85.00 88 LYS A N 1
ATOM 698 C CA . LYS A 1 88 ? -6.518 1.576 -0.790 1.00 85.00 88 LYS A CA 1
ATOM 699 C C . LYS A 1 88 ? -5.538 0.577 -1.386 1.00 85.00 88 LYS A C 1
ATOM 701 O O . LYS A 1 88 ? -5.013 -0.312 -0.715 1.00 85.00 88 LYS A O 1
ATOM 706 N N . TYR A 1 89 ? -5.249 0.804 -2.659 1.00 86.69 89 TYR A N 1
ATOM 707 C CA . TYR A 1 89 ? -4.300 0.044 -3.457 1.00 86.69 89 TYR A CA 1
ATOM 708 C C . TYR A 1 89 ? -3.301 0.995 -4.141 1.00 86.69 89 TYR A C 1
ATOM 710 O O . TYR A 1 89 ? -3.612 2.172 -4.346 1.00 86.69 89 TYR A O 1
ATOM 718 N N . PRO A 1 90 ? -2.083 0.530 -4.445 1.00 84.75 90 PRO A N 1
ATOM 719 C CA . PRO A 1 90 ? -1.030 1.366 -4.986 1.00 84.75 90 PRO A CA 1
ATOM 720 C C . PRO A 1 90 ? -1.190 1.581 -6.491 1.00 84.75 90 PRO A C 1
ATOM 722 O O . PRO A 1 90 ? -1.660 0.716 -7.229 1.00 84.75 90 PRO A O 1
ATOM 725 N N . GLN A 1 91 ? -0.704 2.729 -6.936 1.00 84.75 91 GLN A N 1
ATOM 726 C CA . GLN A 1 91 ? -0.369 3.034 -8.316 1.00 84.75 91 GLN A CA 1
ATOM 727 C C . GLN A 1 91 ? 1.151 3.023 -8.459 1.00 84.75 91 GLN A C 1
ATOM 729 O O . GLN A 1 91 ? 1.873 3.357 -7.510 1.00 84.75 91 GLN A O 1
ATOM 734 N N . VAL A 1 92 ? 1.638 2.662 -9.641 1.00 85.38 92 VAL A N 1
ATOM 735 C CA . VAL A 1 92 ? 3.072 2.542 -9.911 1.00 85.38 92 VAL A CA 1
ATOM 736 C C . VAL A 1 92 ? 3.507 3.477 -11.026 1.00 85.38 92 VAL A C 1
ATOM 738 O O . VAL A 1 92 ? 2.743 3.777 -11.931 1.00 85.38 92 VAL A O 1
ATOM 741 N N . GLN A 1 93 ? 4.753 3.923 -10.982 1.00 84.12 93 GLN A N 1
ATOM 742 C CA . GLN A 1 93 ? 5.375 4.645 -12.082 1.00 84.12 93 GLN A CA 1
ATOM 743 C C . GLN A 1 93 ? 6.752 4.048 -12.343 1.00 84.12 93 GLN A C 1
ATOM 745 O O . GLN A 1 93 ? 7.585 3.983 -11.440 1.00 84.12 93 GLN A O 1
ATOM 750 N N . ALA A 1 94 ? 7.001 3.645 -13.587 1.00 84.81 94 ALA A N 1
ATOM 751 C CA . ALA A 1 94 ? 8.332 3.275 -14.039 1.00 84.81 94 ALA A CA 1
ATOM 752 C C . ALA A 1 94 ? 9.074 4.514 -14.556 1.00 84.81 94 ALA A C 1
ATOM 754 O O . ALA A 1 94 ? 8.525 5.323 -15.303 1.00 84.81 94 ALA A O 1
ATOM 755 N N . TYR A 1 95 ? 10.334 4.659 -14.165 1.00 83.62 95 TYR A N 1
ATOM 756 C CA . TYR A 1 95 ? 11.202 5.750 -14.586 1.00 83.62 95 TYR A CA 1
ATOM 757 C C . TYR A 1 95 ? 12.544 5.213 -15.071 1.00 83.62 95 TYR A C 1
ATOM 759 O O . TYR A 1 95 ? 13.139 4.320 -14.459 1.00 83.62 95 TYR A O 1
ATOM 767 N N . ASN A 1 96 ? 13.031 5.808 -16.159 1.00 84.94 96 ASN A N 1
ATOM 768 C CA . ASN A 1 96 ? 14.368 5.573 -16.663 1.00 84.94 96 ASN A CA 1
ATOM 769 C C . ASN A 1 96 ? 15.331 6.661 -16.181 1.00 84.94 96 ASN A C 1
ATOM 771 O O . ASN A 1 96 ? 15.187 7.807 -16.605 1.00 84.94 96 ASN A O 1
ATOM 775 N N . PRO A 1 97 ? 16.308 6.336 -15.316 1.00 78.50 97 PRO A N 1
ATOM 776 C CA . PRO A 1 97 ? 17.289 7.316 -14.864 1.00 78.50 97 PRO A CA 1
ATOM 777 C C . PRO A 1 97 ? 18.405 7.593 -15.881 1.00 78.50 97 PRO A C 1
ATOM 779 O O . PRO A 1 97 ? 19.232 8.467 -15.626 1.00 78.50 97 PRO A O 1
ATOM 782 N N . LEU A 1 98 ? 18.482 6.839 -16.979 1.00 80.19 98 LEU A N 1
ATOM 783 C CA . LEU A 1 98 ? 19.525 6.956 -17.993 1.00 80.19 98 LEU A CA 1
ATOM 784 C C . LEU A 1 98 ? 18.990 7.623 -19.270 1.00 80.19 98 LEU A C 1
ATOM 786 O O . LEU A 1 98 ? 17.790 7.638 -19.530 1.00 80.19 98 LEU A O 1
ATOM 790 N N . ASN A 1 99 ? 19.908 8.164 -20.077 1.00 77.88 99 ASN A N 1
ATOM 791 C CA . ASN A 1 99 ? 19.602 8.826 -21.352 1.00 77.88 99 ASN A CA 1
ATOM 792 C C . ASN A 1 99 ? 19.483 7.844 -22.540 1.00 77.88 99 ASN A C 1
ATOM 794 O O . ASN A 1 99 ? 19.488 8.284 -23.687 1.00 77.88 99 ASN A O 1
ATOM 798 N N . ASP A 1 100 ? 19.439 6.534 -22.289 1.00 83.12 100 ASP A N 1
ATOM 799 C CA . ASP A 1 100 ? 19.251 5.494 -23.304 1.00 83.12 100 ASP A CA 1
ATOM 800 C C . ASP A 1 100 ? 17.845 4.891 -23.241 1.00 83.12 100 ASP A C 1
ATOM 802 O O . ASP A 1 100 ? 17.147 5.032 -22.243 1.00 83.12 100 ASP A O 1
ATOM 806 N N . ASP A 1 101 ? 17.418 4.194 -24.290 1.00 83.75 101 ASP A N 1
ATOM 807 C CA . ASP A 1 101 ? 16.115 3.530 -24.286 1.00 83.75 101 ASP A CA 1
ATOM 808 C C . ASP A 1 101 ? 16.131 2.249 -23.435 1.00 83.75 101 ASP A C 1
ATOM 810 O O . ASP A 1 101 ? 17.041 1.415 -23.511 1.00 83.75 101 ASP A O 1
ATOM 814 N N . MET A 1 102 ? 15.064 2.049 -22.657 1.00 83.88 102 MET A N 1
ATOM 815 C CA . MET A 1 102 ? 14.784 0.781 -21.987 1.00 83.88 102 MET A CA 1
ATOM 816 C C . MET A 1 102 ? 13.669 0.029 -22.707 1.00 83.88 102 MET A C 1
ATOM 818 O O . MET A 1 102 ? 12.541 0.505 -22.801 1.00 83.88 102 MET A O 1
ATOM 822 N N . TYR A 1 103 ? 13.985 -1.179 -23.168 1.00 83.12 103 TYR A N 1
ATOM 823 C CA . TYR A 1 103 ? 13.052 -2.064 -23.860 1.00 83.12 103 TYR A CA 1
ATOM 824 C C . TYR A 1 103 ? 12.588 -3.198 -22.943 1.00 83.12 103 TYR A C 1
ATOM 826 O O . TYR A 1 103 ? 13.337 -3.639 -22.071 1.00 83.12 103 TYR A O 1
ATOM 834 N N . ASN A 1 104 ? 11.372 -3.700 -23.183 1.00 84.50 104 ASN A N 1
ATOM 835 C CA . ASN A 1 104 ? 10.790 -4.859 -22.494 1.00 84.50 104 ASN A CA 1
ATOM 836 C C . ASN A 1 104 ? 10.769 -4.729 -20.962 1.00 84.50 104 ASN A C 1
ATOM 838 O O . ASN A 1 104 ? 11.056 -5.691 -20.251 1.00 84.50 104 ASN A O 1
ATOM 842 N N . VAL A 1 105 ? 10.439 -3.538 -20.452 1.00 86.25 105 VAL A N 1
ATOM 843 C CA . VAL A 1 105 ? 10.259 -3.329 -19.013 1.00 86.25 105 VAL A CA 1
ATOM 844 C C . VAL A 1 105 ? 9.027 -4.112 -18.564 1.00 86.25 105 VAL A C 1
ATOM 846 O O . VAL A 1 105 ? 7.919 -3.836 -19.019 1.00 86.25 105 VAL A O 1
ATOM 849 N N . MET A 1 106 ? 9.215 -5.099 -17.692 1.00 89.31 106 MET A N 1
ATOM 850 C CA . MET A 1 106 ? 8.122 -5.900 -17.137 1.00 89.31 106 MET A CA 1
ATOM 851 C C . MET A 1 106 ? 8.115 -5.784 -15.621 1.00 89.31 106 MET A C 1
ATOM 853 O O . MET A 1 106 ? 9.167 -5.793 -14.984 1.00 89.31 106 MET A O 1
ATOM 857 N N . LEU A 1 107 ? 6.913 -5.725 -15.059 1.00 89.06 107 LEU A N 1
ATOM 858 C CA . LEU A 1 107 ? 6.653 -5.723 -13.627 1.00 89.06 107 LEU A CA 1
ATOM 859 C C . LEU A 1 107 ? 5.888 -7.002 -13.284 1.00 89.06 107 LEU A C 1
ATOM 861 O O . LEU A 1 107 ? 4.909 -7.334 -13.951 1.00 89.06 107 LEU A O 1
ATOM 865 N N . ASN A 1 108 ? 6.352 -7.733 -12.277 1.00 90.19 108 ASN A N 1
ATOM 866 C CA . ASN A 1 108 ? 5.705 -8.943 -11.783 1.00 90.19 108 ASN A CA 1
ATOM 867 C C . ASN A 1 108 ? 5.258 -8.743 -10.337 1.00 90.19 108 ASN A C 1
ATOM 869 O O . ASN A 1 108 ? 5.940 -8.052 -9.584 1.00 90.19 108 ASN A O 1
ATOM 873 N N . PHE A 1 109 ? 4.150 -9.376 -9.960 1.00 89.94 109 PHE A N 1
ATOM 874 C CA . PHE A 1 109 ? 3.594 -9.357 -8.612 1.00 89.94 109 PHE A CA 1
ATOM 875 C C . PHE A 1 109 ? 3.381 -10.794 -8.125 1.00 89.94 109 PHE A C 1
ATOM 877 O O . PHE A 1 109 ? 2.700 -11.573 -8.787 1.00 89.94 109 PHE A O 1
ATOM 884 N N . ASP A 1 110 ? 3.918 -11.130 -6.952 1.00 90.75 110 ASP A N 1
ATOM 885 C CA . ASP A 1 110 ? 3.518 -12.314 -6.181 1.00 90.75 110 ASP A CA 1
ATOM 886 C C . ASP A 1 110 ? 2.558 -11.857 -5.086 1.00 90.75 110 ASP A C 1
ATOM 888 O O . ASP A 1 110 ? 2.937 -11.064 -4.224 1.00 90.75 110 ASP A O 1
ATOM 892 N N . GLN A 1 111 ? 1.311 -12.319 -5.137 1.00 90.56 111 GLN A N 1
ATOM 893 C CA . GLN A 1 111 ? 0.244 -11.848 -4.263 1.00 90.56 111 GLN A CA 1
ATOM 894 C C . GLN A 1 111 ? -0.379 -13.000 -3.478 1.00 90.56 111 GLN A C 1
ATOM 896 O O . GLN A 1 111 ? -0.763 -14.031 -4.028 1.00 90.56 111 GLN A O 1
ATOM 901 N N . ARG A 1 112 ? -0.541 -12.780 -2.174 1.00 93.44 112 ARG A N 1
ATOM 902 C CA . ARG A 1 112 ? -1.249 -13.664 -1.247 1.00 93.44 112 ARG A CA 1
ATOM 903 C C . ARG A 1 112 ? -2.447 -12.944 -0.657 1.00 93.44 112 ARG A C 1
ATOM 905 O O . ARG A 1 112 ? -2.399 -11.738 -0.415 1.00 93.44 112 ARG A O 1
ATOM 912 N N . HIS A 1 113 ? -3.511 -13.692 -0.396 1.00 94.56 113 HIS A N 1
ATOM 913 C CA . HIS A 1 113 ? -4.756 -13.161 0.153 1.00 94.56 113 HIS A CA 1
ATOM 914 C C . HIS A 1 113 ? -4.941 -13.654 1.580 1.00 94.56 113 HIS A C 1
ATOM 916 O O . HIS A 1 113 ? -4.821 -14.849 1.851 1.00 94.56 113 HIS A O 1
ATOM 922 N N . TYR A 1 114 ? -5.240 -12.730 2.486 1.00 95.69 114 TYR A N 1
ATOM 923 C CA . TYR A 1 114 ? -5.450 -13.023 3.896 1.00 95.69 114 TYR A CA 1
ATOM 924 C C . TYR A 1 114 ? -6.762 -12.421 4.379 1.00 95.69 114 TYR A C 1
ATOM 926 O O . TYR A 1 114 ? -7.129 -11.313 3.996 1.00 95.69 114 TYR A O 1
ATOM 934 N N . THR A 1 115 ? -7.433 -13.127 5.281 1.00 94.81 115 THR A N 1
ATOM 935 C CA . THR A 1 115 ? -8.481 -12.555 6.129 1.00 94.81 115 THR A CA 1
ATOM 936 C C . THR A 1 115 ? -7.855 -11.908 7.361 1.00 94.81 115 THR A C 1
ATOM 938 O O . THR A 1 115 ? -6.768 -12.307 7.788 1.00 94.81 115 THR A O 1
ATOM 941 N N . TYR A 1 116 ? -8.544 -10.954 7.980 1.00 91.94 116 TYR A N 1
ATOM 942 C CA . TYR A 1 116 ? -8.018 -10.234 9.141 1.00 91.94 116 TYR A CA 1
ATOM 943 C C . TYR A 1 116 ? -9.081 -9.983 10.214 1.00 91.94 116 TYR A C 1
ATOM 945 O O . TYR A 1 116 ? -10.262 -10.278 10.052 1.00 91.94 116 TYR A O 1
ATOM 953 N N . THR A 1 117 ? -8.647 -9.446 11.354 1.00 91.62 117 THR A N 1
ATOM 954 C CA . THR A 1 117 ? -9.532 -9.002 12.435 1.00 91.62 117 THR A CA 1
ATOM 955 C C . THR A 1 117 ? -9.108 -7.618 12.903 1.00 91.62 117 THR A C 1
ATOM 957 O O . THR A 1 117 ? -7.924 -7.363 13.119 1.00 91.62 117 THR A O 1
ATOM 960 N N . ILE A 1 118 ? -10.081 -6.723 13.073 1.00 89.44 118 ILE A N 1
ATOM 961 C CA . ILE A 1 118 ? -9.839 -5.361 13.553 1.00 89.44 118 ILE A CA 1
ATOM 962 C C . ILE A 1 118 ? -9.668 -5.390 15.070 1.00 89.44 118 ILE A C 1
ATOM 964 O O . ILE A 1 118 ? -10.585 -5.747 15.812 1.00 89.44 118 ILE A O 1
ATOM 968 N N . ILE A 1 119 ? -8.499 -4.963 15.541 1.00 90.31 119 ILE A N 1
ATOM 969 C CA . ILE A 1 119 ? -8.241 -4.772 16.967 1.00 90.31 119 ILE A CA 1
ATOM 970 C C . ILE A 1 119 ? -8.939 -3.486 17.416 1.00 90.31 119 ILE A C 1
ATOM 972 O O . ILE A 1 119 ? -8.670 -2.415 16.882 1.00 90.31 119 ILE A O 1
ATOM 976 N N . LYS A 1 120 ? -9.819 -3.588 18.419 1.00 90.31 120 LYS A N 1
ATOM 977 C CA . LYS A 1 120 ? -10.500 -2.436 19.049 1.00 90.31 120 LYS A CA 1
ATOM 978 C C . LYS A 1 120 ? -10.024 -2.139 20.475 1.00 90.31 120 LYS A C 1
ATOM 980 O O . LYS A 1 120 ? -10.456 -1.164 21.083 1.00 90.31 120 LYS A O 1
ATOM 985 N N . ASN A 1 121 ? -9.149 -2.982 21.026 1.00 92.00 121 ASN A N 1
ATOM 986 C CA . ASN A 1 121 ? -8.600 -2.809 22.367 1.00 92.00 121 ASN A CA 1
ATOM 987 C C . ASN A 1 121 ? -7.573 -1.662 22.371 1.00 92.00 121 ASN A C 1
ATOM 989 O O . ASN A 1 121 ? -6.514 -1.776 21.756 1.00 92.00 121 ASN A O 1
ATOM 993 N N . LEU A 1 122 ? -7.896 -0.574 23.075 1.00 90.50 122 LEU A N 1
ATOM 994 C CA . LEU A 1 122 ? -7.071 0.635 23.134 1.00 90.50 122 LEU A CA 1
ATOM 995 C C . LEU A 1 122 ? -5.712 0.416 23.797 1.00 90.50 122 LEU A C 1
ATOM 997 O O . LEU A 1 122 ? -4.734 0.987 23.327 1.00 90.50 122 LEU A O 1
ATOM 1001 N N . ASP A 1 123 ? -5.630 -0.407 24.840 1.00 91.56 123 ASP A N 1
ATOM 1002 C CA . ASP A 1 123 ? -4.363 -0.669 25.530 1.00 91.56 123 ASP A CA 1
ATOM 1003 C C . ASP A 1 123 ? -3.409 -1.449 24.624 1.00 91.56 123 ASP A C 1
ATOM 1005 O O . ASP A 1 123 ? -2.225 -1.120 24.522 1.00 91.56 123 ASP A O 1
ATOM 1009 N N . LEU A 1 124 ? -3.942 -2.434 23.891 1.00 91.38 124 LEU A N 1
ATOM 1010 C CA . LEU A 1 124 ? -3.174 -3.178 22.898 1.00 91.38 124 LEU A CA 1
ATOM 1011 C C . LEU A 1 124 ? -2.706 -2.260 21.762 1.00 91.38 124 LEU A C 1
ATOM 1013 O O . LEU A 1 124 ? -1.517 -2.252 21.449 1.00 91.38 124 LEU A O 1
ATOM 1017 N N . ILE A 1 125 ? -3.602 -1.441 21.198 1.00 89.94 125 ILE A N 1
ATOM 1018 C CA . ILE A 1 125 ? -3.251 -0.452 20.164 1.00 89.94 125 ILE A CA 1
ATOM 1019 C C . ILE A 1 125 ? -2.167 0.498 20.678 1.00 89.94 125 ILE A C 1
ATOM 1021 O O . ILE A 1 125 ? -1.156 0.686 20.005 1.00 89.94 125 ILE A O 1
ATOM 1025 N N . LYS A 1 126 ? -2.326 1.046 21.889 1.00 89.38 126 LYS A N 1
ATOM 1026 C CA . LYS A 1 126 ? -1.336 1.927 22.513 1.00 89.38 126 LYS A CA 1
ATOM 1027 C C . LYS A 1 126 ? 0.014 1.231 22.624 1.00 89.38 126 LYS A C 1
ATOM 1029 O O . LYS A 1 126 ? 1.006 1.787 22.168 1.00 89.38 126 LYS A O 1
ATOM 1034 N N . SER A 1 127 ? 0.051 0.005 23.154 1.00 89.94 127 SER A N 1
ATOM 1035 C CA . SER A 1 127 ? 1.291 -0.771 23.280 1.00 89.94 127 SER A CA 1
ATOM 1036 C C . SER A 1 127 ? 1.988 -1.006 21.935 1.00 89.94 127 SER A C 1
ATOM 1038 O O . SER A 1 127 ? 3.212 -0.935 21.870 1.00 89.94 127 SER A O 1
ATOM 1040 N N . MET A 1 128 ? 1.230 -1.231 20.856 1.00 88.44 128 MET A N 1
ATOM 1041 C CA . MET A 1 128 ? 1.778 -1.400 19.508 1.00 88.44 128 MET A CA 1
ATOM 1042 C C . MET A 1 128 ? 2.312 -0.080 18.942 1.00 88.44 128 MET A C 1
ATOM 1044 O O . MET A 1 128 ? 3.368 -0.068 18.314 1.00 88.44 128 MET A O 1
ATOM 1048 N N . LEU A 1 129 ? 1.609 1.034 19.170 1.00 83.44 129 LEU A N 1
ATOM 1049 C CA . LEU A 1 129 ? 1.997 2.347 18.650 1.00 83.44 129 LEU A CA 1
ATOM 1050 C C . LEU A 1 129 ? 3.252 2.907 19.323 1.00 83.44 129 LEU A C 1
ATOM 1052 O O . LEU A 1 129 ? 4.110 3.441 18.623 1.00 83.44 129 LEU A O 1
ATOM 1056 N N . ILE A 1 130 ? 3.386 2.733 20.641 1.00 84.81 130 ILE A N 1
ATOM 1057 C CA . ILE A 1 130 ? 4.550 3.201 21.416 1.00 84.81 130 ILE A CA 1
ATOM 1058 C C . ILE A 1 130 ? 5.722 2.200 21.414 1.00 84.81 130 ILE A C 1
ATOM 1060 O O . ILE A 1 130 ? 6.720 2.414 22.094 1.00 84.81 130 ILE A O 1
ATOM 1064 N N . GLY A 1 131 ? 5.596 1.075 20.700 1.00 82.50 131 GLY A N 1
ATOM 1065 C CA . GLY A 1 131 ? 6.654 0.066 20.567 1.00 82.50 131 GLY A CA 1
ATOM 1066 C C . GLY A 1 131 ? 6.824 -0.893 21.753 1.00 82.50 131 GLY A C 1
ATOM 1067 O O . GLY A 1 131 ? 7.771 -1.676 21.764 1.00 82.50 131 GLY A O 1
ATOM 1068 N N . ALA A 1 132 ? 5.913 -0.886 22.730 1.00 86.38 132 ALA A N 1
ATOM 1069 C CA . ALA A 1 132 ? 5.908 -1.845 23.841 1.00 86.38 132 ALA A CA 1
ATOM 1070 C C . ALA A 1 132 ? 5.503 -3.268 23.402 1.00 86.38 132 ALA A C 1
ATOM 1072 O O . ALA A 1 132 ? 5.902 -4.249 24.026 1.00 86.38 132 ALA A O 1
ATOM 1073 N N . ALA A 1 133 ? 4.735 -3.391 22.317 1.00 87.00 133 ALA A N 1
ATOM 1074 C CA . ALA A 1 133 ? 4.423 -4.654 21.658 1.00 87.00 133 ALA A CA 1
ATOM 1075 C C . ALA A 1 133 ? 5.055 -4.699 20.261 1.00 87.00 133 ALA A C 1
ATOM 1077 O O . ALA A 1 133 ? 5.027 -3.717 19.517 1.00 87.00 133 ALA A O 1
ATOM 1078 N N . ARG A 1 134 ? 5.599 -5.861 19.871 1.00 85.94 134 ARG A N 1
ATOM 1079 C CA . ARG A 1 134 ? 6.184 -6.044 18.537 1.00 85.94 134 ARG A CA 1
ATOM 1080 C C . ARG A 1 134 ? 5.082 -6.019 17.477 1.00 85.94 134 ARG A C 1
ATOM 1082 O O . ARG A 1 134 ? 4.280 -6.944 17.396 1.00 85.94 134 ARG A O 1
ATOM 1089 N N . ALA A 1 135 ? 5.105 -5.003 16.624 1.00 83.56 135 ALA A N 1
ATOM 1090 C CA . ALA A 1 135 ? 4.237 -4.882 15.461 1.00 83.56 135 ALA A CA 1
ATOM 1091 C C . ALA A 1 135 ? 5.038 -4.363 14.261 1.00 83.56 135 ALA A C 1
ATOM 1093 O O . ALA A 1 135 ? 5.980 -3.585 14.422 1.00 83.56 135 ALA A O 1
ATOM 1094 N N . LYS A 1 136 ? 4.665 -4.790 13.050 1.00 81.81 136 LYS A N 1
ATOM 1095 C CA . LYS A 1 136 ? 5.168 -4.196 11.807 1.00 81.81 136 LYS A CA 1
ATOM 1096 C C . LYS A 1 136 ? 4.146 -3.167 11.337 1.00 81.81 136 LYS A C 1
ATOM 1098 O O . LYS A 1 136 ? 2.969 -3.491 11.207 1.00 81.81 136 LYS A O 1
ATOM 1103 N N . ARG A 1 137 ? 4.586 -1.925 11.151 1.00 78.69 137 ARG A N 1
ATOM 1104 C CA . ARG A 1 137 ? 3.724 -0.803 10.763 1.00 78.69 137 ARG A CA 1
ATOM 1105 C C . ARG A 1 137 ? 3.859 -0.568 9.264 1.00 78.69 137 ARG A C 1
ATOM 1107 O O . ARG A 1 137 ? 4.975 -0.561 8.754 1.00 78.69 137 ARG A O 1
ATOM 1114 N N . TYR A 1 138 ? 2.731 -0.364 8.593 1.00 77.62 138 TYR A N 1
ATOM 1115 C CA . TYR A 1 138 ? 2.675 -0.014 7.177 1.00 77.62 138 TYR A CA 1
ATOM 1116 C C . TYR A 1 138 ? 1.807 1.214 6.988 1.00 77.62 138 TYR A C 1
ATOM 1118 O O . TYR A 1 138 ? 0.726 1.316 7.570 1.00 77.62 138 TYR A O 1
ATOM 1126 N N . THR A 1 139 ? 2.272 2.119 6.137 1.00 73.75 139 THR A N 1
ATOM 1127 C CA . THR A 1 139 ? 1.556 3.348 5.807 1.00 73.75 139 THR A CA 1
ATOM 1128 C C . THR A 1 139 ? 0.931 3.205 4.426 1.00 73.75 139 THR A C 1
ATOM 1130 O O . THR A 1 139 ? 1.638 3.156 3.424 1.00 73.75 139 THR A O 1
ATOM 1133 N N . MET A 1 140 ? -0.401 3.160 4.374 1.00 74.19 140 MET A N 1
ATOM 1134 C CA . MET A 1 140 ? -1.191 3.120 3.136 1.00 74.19 140 MET A CA 1
ATOM 1135 C C . MET A 1 140 ? -1.750 4.514 2.847 1.00 74.19 140 MET A C 1
ATOM 1137 O O . MET A 1 140 ? -2.930 4.801 3.049 1.00 74.19 140 MET A O 1
ATOM 1141 N N . GLY A 1 141 ? -0.863 5.418 2.446 1.00 67.75 141 GLY A N 1
ATOM 1142 C CA . GLY A 1 141 ? -1.171 6.833 2.302 1.00 67.75 141 GLY A CA 1
ATOM 1143 C C . GLY A 1 141 ? -0.379 7.477 1.179 1.00 67.75 141 GLY A C 1
ATOM 1144 O O . GLY A 1 141 ? 0.595 6.931 0.663 1.00 67.75 141 GLY A O 1
ATOM 1145 N N . THR A 1 142 ? -0.833 8.652 0.783 1.00 65.62 142 THR A N 1
ATOM 1146 C CA . THR A 1 142 ? -0.238 9.436 -0.291 1.00 65.62 142 THR A CA 1
ATOM 1147 C C . THR A 1 142 ? 1.101 10.026 0.113 1.00 65.62 142 THR A C 1
ATOM 1149 O O . THR A 1 142 ? 1.364 10.263 1.295 1.00 65.62 142 THR A O 1
ATOM 1152 N N . ALA A 1 143 ? 1.927 10.352 -0.879 1.00 61.34 143 ALA A N 1
ATOM 1153 C CA . ALA A 1 143 ? 3.112 11.163 -0.647 1.00 61.34 143 ALA A CA 1
ATOM 1154 C C . ALA A 1 143 ? 2.737 12.527 -0.042 1.00 61.34 143 ALA A C 1
ATOM 1156 O O . ALA A 1 143 ? 1.721 13.123 -0.413 1.00 61.34 143 ALA A O 1
ATOM 1157 N N . TRP A 1 144 ? 3.577 13.029 0.868 1.00 58.12 144 TRP A N 1
ATOM 1158 C CA . TRP A 1 144 ? 3.479 14.398 1.381 1.00 58.12 144 TRP A CA 1
ATOM 1159 C C . TRP A 1 144 ? 3.497 15.396 0.205 1.00 58.12 144 TRP A C 1
ATOM 1161 O O . TRP A 1 144 ? 4.234 15.152 -0.753 1.00 58.12 144 TRP A O 1
ATOM 1171 N N . PRO A 1 145 ? 2.723 16.499 0.230 1.00 58.66 145 PRO A N 1
ATOM 1172 C CA . PRO A 1 145 ? 1.919 17.042 1.334 1.00 58.66 145 PRO A CA 1
ATOM 1173 C C . PRO A 1 145 ? 0.459 16.573 1.373 1.00 58.66 145 PRO A C 1
ATOM 1175 O O . PRO A 1 145 ? -0.368 17.182 2.048 1.00 58.66 145 PRO A O 1
ATOM 1178 N N . ASN A 1 146 ? 0.113 15.515 0.642 1.00 65.75 146 ASN A N 1
ATOM 1179 C CA . ASN A 1 146 ? -1.277 15.102 0.536 1.00 65.75 146 ASN A CA 1
ATOM 1180 C C . ASN A 1 146 ? -1.781 14.467 1.836 1.00 65.75 146 ASN A C 1
ATOM 1182 O O . ASN A 1 146 ? -1.071 13.727 2.523 1.00 65.75 146 ASN A O 1
ATOM 1186 N N . VAL A 1 147 ? -3.040 14.762 2.138 1.00 66.31 147 VAL A N 1
ATOM 1187 C CA . VAL A 1 147 ? -3.752 14.261 3.307 1.00 66.31 147 VAL A CA 1
ATOM 1188 C C . VAL A 1 147 ? -3.996 12.757 3.184 1.00 66.31 147 VAL A C 1
ATOM 1190 O O . VAL A 1 147 ? -4.494 12.281 2.163 1.00 66.31 147 VAL A O 1
ATOM 1193 N N . MET A 1 148 ? -3.717 12.011 4.255 1.00 69.94 148 MET A N 1
ATOM 1194 C CA . MET A 1 148 ? -4.106 10.604 4.344 1.00 69.94 148 MET A CA 1
ATOM 1195 C C . MET A 1 148 ? -5.616 10.470 4.575 1.00 69.94 148 MET A C 1
ATOM 1197 O O . MET A 1 148 ? -6.187 11.152 5.423 1.00 69.94 148 MET A O 1
ATOM 1201 N N . THR A 1 149 ? -6.252 9.557 3.842 1.00 73.19 149 THR A N 1
ATOM 1202 C CA . THR A 1 149 ? -7.670 9.201 4.011 1.00 73.19 149 THR A CA 1
ATOM 1203 C C . THR A 1 149 ? -7.811 7.724 4.371 1.00 73.19 149 THR A C 1
ATOM 1205 O O . THR A 1 149 ? -6.957 6.914 4.004 1.00 73.19 149 THR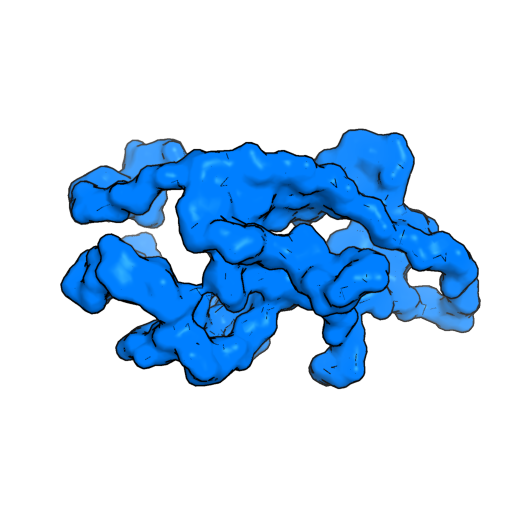 A O 1
ATOM 1208 N N . ILE A 1 150 ? -8.877 7.376 5.094 1.00 78.06 150 ILE A N 1
ATOM 1209 C CA . ILE A 1 150 ? -9.198 6.009 5.528 1.00 78.06 150 ILE A CA 1
ATOM 1210 C C . ILE A 1 150 ? -10.377 5.471 4.708 1.00 78.06 150 ILE A C 1
ATOM 1212 O O . ILE A 1 150 ? -11.337 6.225 4.555 1.00 78.06 150 ILE A O 1
ATOM 1216 N N . PRO A 1 151 ? -10.345 4.213 4.215 1.00 82.12 151 PRO A N 1
ATOM 1217 C CA . PRO A 1 151 ? -11.478 3.613 3.509 1.00 82.12 151 PRO A CA 1
ATOM 1218 C C . PRO A 1 151 ? -12.811 3.819 4.227 1.00 82.12 151 PRO A C 1
ATOM 1220 O O . PRO A 1 151 ? -12.870 3.745 5.460 1.00 82.12 151 PRO A O 1
ATOM 1223 N N . THR A 1 152 ? -13.878 4.047 3.465 1.00 82.62 152 THR A N 1
ATOM 1224 C CA . THR A 1 152 ? -15.210 4.344 4.016 1.00 82.62 152 THR A CA 1
ATOM 1225 C C . THR A 1 152 ? -15.713 3.186 4.870 1.00 82.62 152 THR A C 1
ATOM 1227 O O . THR A 1 152 ? -16.119 3.383 6.013 1.00 82.62 152 THR A O 1
ATOM 1230 N N . TRP A 1 153 ? -15.563 1.960 4.374 1.00 85.19 153 TRP A N 1
ATOM 1231 C CA . TRP A 1 153 ? -15.932 0.755 5.111 1.00 85.19 153 TRP A CA 1
ATOM 1232 C C . TRP A 1 153 ? -15.144 0.597 6.421 1.00 85.19 153 TRP A C 1
ATOM 1234 O O . TRP A 1 153 ? -15.689 0.206 7.455 1.00 85.19 153 TRP A O 1
ATOM 1244 N N . LEU A 1 154 ? -13.853 0.953 6.419 1.00 84.62 154 LEU A N 1
ATOM 1245 C CA . LEU A 1 154 ? -13.001 0.802 7.596 1.00 84.62 154 LEU A CA 1
ATOM 1246 C C . LEU A 1 154 ? -13.345 1.854 8.650 1.00 84.62 154 LEU A C 1
ATOM 1248 O O . LEU A 1 154 ? -13.325 1.561 9.846 1.00 84.62 154 LEU A O 1
ATOM 1252 N N . LYS A 1 155 ? -13.702 3.066 8.215 1.00 81.38 155 LYS A N 1
ATOM 1253 C CA . LYS A 1 155 ? -14.233 4.114 9.088 1.00 81.38 155 LYS A CA 1
ATOM 1254 C C . LYS A 1 155 ? -15.465 3.619 9.847 1.00 81.38 155 LYS A C 1
ATOM 1256 O O . LYS A 1 155 ? -15.517 3.792 11.066 1.00 81.38 155 LYS A O 1
ATOM 1261 N N . ASP A 1 156 ? -16.399 2.973 9.157 1.00 83.62 156 ASP A N 1
ATOM 1262 C CA . ASP A 1 156 ? -17.618 2.437 9.767 1.00 83.62 156 ASP A CA 1
ATOM 1263 C C . ASP A 1 156 ? -17.308 1.261 10.707 1.00 83.62 156 ASP A C 1
ATOM 1265 O O . ASP A 1 156 ? -17.837 1.182 11.818 1.00 83.62 156 ASP A O 1
ATOM 1269 N N . ALA A 1 157 ? -16.377 0.386 10.318 1.00 85.44 157 ALA A N 1
ATOM 1270 C CA . ALA A 1 157 ? -15.986 -0.772 11.117 1.00 85.44 157 ALA A CA 1
ATOM 1271 C C . ALA A 1 157 ? -15.234 -0.402 12.414 1.00 85.44 157 ALA A C 1
ATOM 1273 O O . ALA A 1 157 ? -15.424 -1.049 13.454 1.00 85.44 157 ALA A O 1
ATOM 1274 N N . VAL A 1 158 ? -14.370 0.618 12.370 1.00 85.69 158 VAL A N 1
ATOM 1275 C CA . VAL A 1 158 ? -13.519 1.072 13.490 1.00 85.69 158 VAL A CA 1
ATOM 1276 C C . VAL A 1 158 ? -14.259 2.063 14.394 1.00 85.69 158 VAL A C 1
ATOM 1278 O O . VAL A 1 158 ? -14.165 1.964 15.619 1.00 85.69 158 VAL A O 1
ATOM 1281 N N . GLY A 1 159 ? -15.021 2.984 13.802 1.00 83.38 159 GLY A N 1
ATOM 1282 C CA . GLY A 1 159 ? -15.720 4.063 14.494 1.00 83.38 159 GLY A CA 1
ATOM 1283 C C . GLY A 1 159 ? -14.840 5.282 14.808 1.00 83.38 159 GLY A C 1
ATOM 1284 O O . GLY A 1 159 ? -13.632 5.193 15.034 1.00 83.38 159 GLY A O 1
ATOM 1285 N N . THR A 1 160 ? -15.474 6.455 14.865 1.00 81.12 160 THR A N 1
ATOM 1286 C CA . THR A 1 160 ? -14.818 7.766 15.029 1.00 81.12 160 THR A CA 1
ATOM 1287 C C . THR A 1 160 ? -14.031 7.921 16.330 1.00 81.12 160 THR A C 1
ATOM 1289 O O . THR A 1 160 ? -12.966 8.534 16.341 1.00 81.12 160 THR A O 1
ATOM 1292 N N . GLU A 1 161 ? -14.537 7.373 17.434 1.00 84.75 161 GLU A N 1
ATOM 1293 C CA . GLU A 1 161 ? -13.918 7.542 18.754 1.00 84.75 161 GLU A CA 1
ATOM 1294 C C . GLU A 1 161 ? -12.605 6.771 18.893 1.00 84.75 161 GLU A C 1
ATOM 1296 O O . GLU A 1 161 ? -11.654 7.271 19.493 1.00 84.75 161 GLU A O 1
ATOM 1301 N N . LEU A 1 162 ? -12.527 5.573 18.306 1.00 85.44 162 LEU A N 1
ATOM 1302 C CA . LEU A 1 162 ? -11.297 4.789 18.301 1.00 85.44 162 LEU A CA 1
ATOM 1303 C C . LEU A 1 162 ? -10.215 5.510 17.488 1.00 85.44 162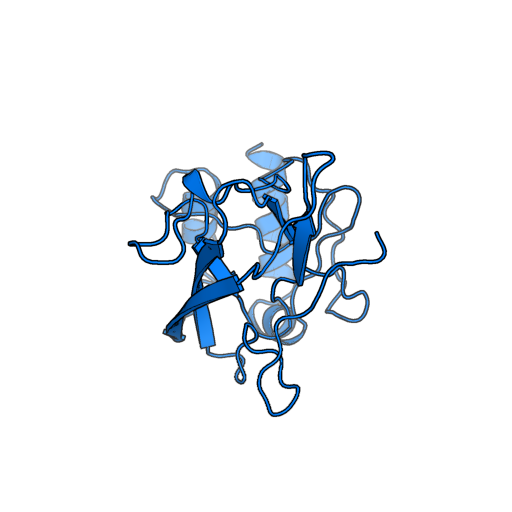 LEU A C 1
ATOM 1305 O O . LEU A 1 162 ? -9.114 5.695 17.994 1.00 85.44 162 LEU A O 1
ATOM 1309 N N . LEU A 1 163 ? -10.567 6.024 16.302 1.00 82.38 163 LEU A N 1
ATOM 1310 C CA . LEU A 1 163 ? -9.662 6.813 15.459 1.00 82.38 163 LEU A CA 1
ATOM 1311 C C . LEU A 1 163 ? -9.111 8.048 16.183 1.00 82.38 163 LEU A C 1
ATOM 1313 O O . LEU A 1 163 ? -7.898 8.230 16.225 1.00 82.38 163 LEU A O 1
ATOM 1317 N N . LYS A 1 164 ? -9.973 8.868 16.803 1.00 83.12 164 LYS A N 1
ATOM 1318 C CA . LYS A 1 164 ? -9.537 10.054 17.566 1.00 83.12 164 LYS A CA 1
ATOM 1319 C C . LYS A 1 164 ? -8.537 9.695 18.665 1.00 83.12 164 LYS A C 1
ATOM 1321 O O . LYS A 1 164 ? -7.521 10.365 18.813 1.00 83.12 164 LYS A O 1
ATOM 1326 N N . LYS A 1 165 ? -8.806 8.625 19.419 1.00 85.88 165 LYS A N 1
ATOM 1327 C CA . LYS A 1 165 ? -7.913 8.164 20.491 1.00 85.88 165 LYS A CA 1
ATOM 1328 C C . LYS A 1 165 ? -6.577 7.661 19.951 1.00 85.88 165 LYS A C 1
ATOM 1330 O O . LYS A 1 165 ? -5.543 7.964 20.531 1.00 85.88 165 LYS A O 1
ATOM 1335 N N . THR A 1 166 ? -6.589 6.913 18.847 1.00 82.88 166 THR A N 1
ATOM 1336 C CA . THR A 1 166 ? -5.366 6.450 18.172 1.00 82.88 166 THR A CA 1
ATOM 1337 C C . THR A 1 166 ? -4.503 7.627 17.717 1.00 82.88 166 THR A C 1
ATOM 1339 O O . THR A 1 166 ? -3.293 7.591 17.918 1.00 82.88 166 THR A O 1
ATOM 1342 N N . LEU A 1 167 ? -5.112 8.686 17.174 1.00 78.75 167 LEU A N 1
ATOM 1343 C CA . LEU A 1 167 ? -4.390 9.892 16.761 1.00 78.75 167 LEU A CA 1
ATOM 1344 C C . LEU A 1 167 ? -3.777 10.644 17.943 1.00 78.75 167 LEU A C 1
ATOM 1346 O O . LEU A 1 167 ? -2.593 10.958 17.890 1.00 78.75 167 LEU A O 1
ATOM 1350 N N . GLY A 1 168 ? -4.525 10.830 19.036 1.00 81.19 168 GLY A N 1
ATOM 1351 C CA . GLY A 1 168 ? -3.980 11.444 20.253 1.00 81.19 168 GLY A CA 1
ATOM 1352 C C . GLY A 1 168 ? -2.764 10.688 20.806 1.00 81.19 168 GLY A C 1
ATOM 1353 O O . GLY A 1 168 ? -1.767 11.302 21.163 1.00 81.19 168 GLY A O 1
ATOM 1354 N N . ILE A 1 169 ? -2.782 9.348 20.781 1.00 81.69 169 ILE A N 1
ATOM 1355 C CA . ILE A 1 169 ? -1.627 8.529 21.200 1.00 81.69 169 ILE A CA 1
ATOM 1356 C C . ILE A 1 169 ? -0.398 8.782 20.313 1.00 81.69 169 ILE A C 1
ATOM 1358 O O . ILE A 1 169 ? 0.724 8.785 20.816 1.00 81.69 169 ILE A O 1
ATOM 1362 N N . MET A 1 170 ? -0.588 8.958 19.002 1.00 74.25 170 MET A N 1
ATOM 1363 C CA . MET A 1 170 ? 0.518 9.229 18.078 1.00 74.25 170 MET A CA 1
ATOM 1364 C C . MET A 1 170 ? 1.110 10.629 18.272 1.00 74.25 170 MET A C 1
ATOM 1366 O O . MET A 1 170 ? 2.314 10.786 18.110 1.00 74.25 170 MET A O 1
ATOM 1370 N N . GLU A 1 171 ? 0.291 11.619 18.630 1.00 74.19 171 GLU A N 1
ATOM 1371 C CA . GLU A 1 171 ? 0.746 12.980 18.946 1.00 74.19 171 GLU A CA 1
ATOM 1372 C C . GLU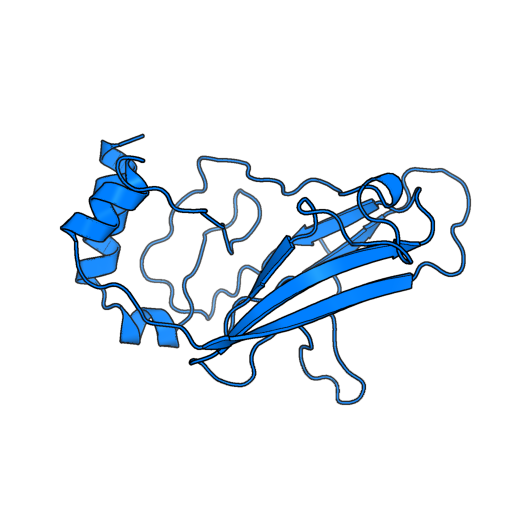 A 1 171 ? 1.489 13.049 20.291 1.00 74.19 171 GLU A C 1
ATOM 1374 O O . GLU A 1 171 ? 2.459 13.787 20.415 1.00 74.19 171 GLU A O 1
ATOM 1379 N N . GLU A 1 172 ? 1.068 12.266 21.289 1.00 71.19 172 GLU A N 1
ATOM 1380 C CA . GLU A 1 172 ? 1.703 12.211 22.617 1.00 71.19 172 GLU A CA 1
ATOM 1381 C C . GLU A 1 172 ? 2.999 11.382 22.653 1.00 71.19 172 GLU A C 1
ATOM 1383 O O . GLU A 1 172 ? 3.837 11.583 23.532 1.00 71.19 172 GLU A O 1
ATOM 1388 N N . GLY A 1 173 ? 3.132 10.398 21.757 1.00 57.44 173 GLY A N 1
ATOM 1389 C CA . GLY A 1 173 ? 4.257 9.458 21.707 1.00 57.44 173 GLY A CA 1
ATOM 1390 C C . GLY A 1 173 ? 5.328 9.770 20.656 1.00 57.44 173 GLY A C 1
ATOM 1391 O O . GLY A 1 173 ? 6.222 8.939 20.480 1.00 57.44 173 GLY A O 1
ATOM 1392 N N . GLY A 1 174 ? 5.198 10.893 19.941 1.00 48.44 174 GLY A N 1
ATOM 1393 C CA . GLY A 1 174 ? 6.128 11.379 18.913 1.00 48.44 174 GLY A CA 1
ATOM 1394 C C . GLY A 1 174 ? 7.149 12.385 19.428 1.00 48.44 174 GLY A C 1
ATOM 1395 O O . GLY A 1 174 ? 6.826 13.137 20.373 1.00 48.44 174 GLY A O 1
#

Foldseek 3Di:
DPAWAFDADPVRHRPQEDPDQQKKKKKFKAKPPQQKWKFKFWDLPVPFADDDFDFDPDQDPSDTDGRVQAPHPDPGHPVRIDMHGHSQGMTMDIDHPDPDDDPPMDMDMDMDMDGDDDDQDLVVLLCPLLVVDDDDDDDRAGGPPRTGHDGNVVCVVRDDVSVVSSVVSNVVND

pLDDT: mean 79.57, std 13.53, range [40.44, 95.69]